Protein AF-A0A7K7WUM0-F1 (afdb_monomer)

InterPro domains:
  IPR027417 P-loop containing nucleoside triphosphate hydrolase [G3DSA:3.40.50.300] (1-84)
  IPR027417 P-loop containing nucleoside triphosphate hydrolase [SSF52540] (7-62)

Mean predicted aligned error: 13.41 Å

Organism: NCBI:txid2585813

Secondary structure (DSSP, 8-state):
----GGGGGSPPHHHHHTT-------TTT-TTHHHHHHHHHHHHHHHHHH--SHHHHHHHHHHHS--TT-SS-----------PPPP-

pLDDT: mean 78.94, std 17.33, range [37.88, 97.62]

Structure (mmCIF, N/CA/C/O backbone):
data_AF-A0A7K7WUM0-F1
#
_entry.id   AF-A0A7K7WUM0-F1
#
loop_
_atom_site.group_PDB
_atom_site.id
_atom_site.type_symbol
_atom_site.label_atom_id
_atom_site.label_alt_id
_atom_site.label_comp_id
_atom_site.label_asym_id
_atom_site.label_entity_id
_atom_site.label_seq_id
_atom_site.pdbx_PDB_ins_code
_atom_site.Cartn_x
_atom_site.Cartn_y
_atom_site.Cartn_z
_atom_site.occupancy
_atom_site.B_iso_or_equiv
_atom_site.auth_seq_id
_atom_site.auth_comp_id
_atom_site.auth_asym_id
_atom_site.auth_atom_id
_atom_site.pdbx_PDB_model_num
ATOM 1 N N . LEU A 1 1 ? 12.971 2.416 -22.802 1.00 54.56 1 LEU A N 1
ATOM 2 C CA . LEU A 1 1 ? 14.205 2.687 -22.026 1.00 54.56 1 LEU A CA 1
ATOM 3 C C . LEU A 1 1 ? 14.188 1.796 -20.790 1.00 54.56 1 LEU A C 1
ATOM 5 O O . LEU A 1 1 ? 13.106 1.645 -20.232 1.00 54.56 1 LEU A O 1
ATOM 9 N N . PRO A 1 2 ? 15.314 1.186 -20.386 1.00 63.53 2 PRO A N 1
ATOM 10 C CA . PRO A 1 2 ? 15.390 0.455 -19.125 1.00 63.53 2 PRO A CA 1
ATOM 11 C C . PRO A 1 2 ? 15.158 1.420 -17.958 1.00 63.53 2 PRO A C 1
ATOM 13 O O . PRO A 1 2 ? 15.629 2.557 -17.984 1.00 63.53 2 PRO A O 1
ATOM 16 N N . ALA A 1 3 ? 14.397 0.982 -16.960 1.00 68.44 3 ALA A N 1
ATOM 17 C CA . ALA A 1 3 ? 14.161 1.764 -15.756 1.00 68.44 3 ALA A CA 1
ATOM 18 C C . ALA A 1 3 ? 15.487 2.038 -15.021 1.00 68.44 3 ALA A C 1
ATOM 20 O O . ALA A 1 3 ? 16.332 1.148 -14.904 1.00 68.44 3 ALA A O 1
ATOM 21 N N . ASP A 1 4 ? 15.678 3.266 -14.526 1.00 75.62 4 ASP A N 1
ATOM 22 C CA . ASP A 1 4 ? 16.893 3.634 -13.795 1.00 75.62 4 ASP A CA 1
ATOM 23 C C . ASP A 1 4 ? 16.910 2.959 -12.417 1.00 75.62 4 ASP A C 1
ATOM 25 O O . ASP A 1 4 ? 16.258 3.398 -11.465 1.00 75.62 4 ASP A O 1
ATOM 29 N N . MET A 1 5 ? 17.692 1.887 -12.303 1.00 76.62 5 MET A N 1
ATOM 30 C CA . MET A 1 5 ? 17.847 1.131 -11.062 1.00 76.62 5 MET A CA 1
ATOM 31 C C . MET A 1 5 ? 18.464 1.961 -9.929 1.00 76.62 5 MET A C 1
ATOM 33 O O . MET A 1 5 ? 18.363 1.560 -8.776 1.00 76.62 5 MET A O 1
ATOM 37 N N . LYS A 1 6 ? 19.050 3.140 -10.183 1.00 78.88 6 L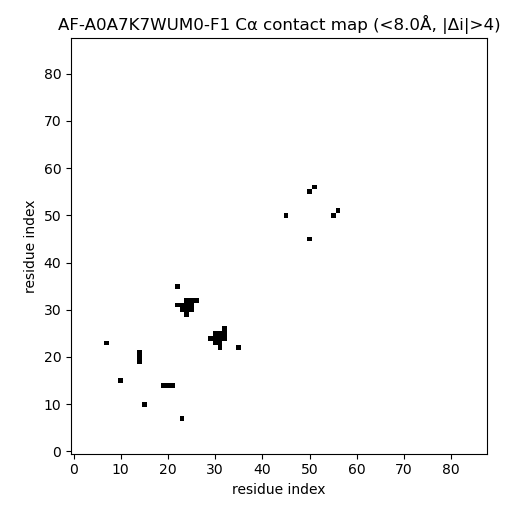YS A N 1
ATOM 38 C CA . LYS A 1 6 ? 19.514 4.030 -9.102 1.00 78.88 6 LYS A CA 1
ATOM 39 C C . LYS A 1 6 ? 18.365 4.547 -8.241 1.00 78.88 6 LYS A C 1
ATOM 41 O O . LYS A 1 6 ? 18.580 4.897 -7.083 1.00 78.88 6 LYS A O 1
ATOM 46 N N . VAL A 1 7 ? 17.144 4.587 -8.777 1.00 78.12 7 VAL A N 1
ATOM 47 C CA . VAL A 1 7 ? 15.954 5.007 -8.026 1.00 78.12 7 VAL A CA 1
ATOM 48 C C . VAL A 1 7 ? 15.632 4.028 -6.895 1.00 78.12 7 VAL A C 1
ATOM 50 O O . VAL A 1 7 ? 15.132 4.462 -5.863 1.00 78.12 7 VAL A O 1
ATOM 53 N N . THR A 1 8 ? 15.998 2.746 -7.015 1.00 78.25 8 THR A N 1
ATOM 54 C CA . THR A 1 8 ? 15.762 1.752 -5.950 1.00 78.25 8 THR A CA 1
ATOM 55 C C . THR A 1 8 ? 16.636 1.974 -4.715 1.00 78.25 8 THR A C 1
ATOM 57 O O . THR A 1 8 ? 16.315 1.476 -3.642 1.00 78.25 8 THR A O 1
ATOM 60 N N . GLN A 1 9 ? 17.717 2.750 -4.841 1.00 80.31 9 GLN A N 1
ATOM 61 C CA . GLN A 1 9 ? 18.616 3.094 -3.735 1.00 80.31 9 GLN A CA 1
ATOM 62 C C . GLN A 1 9 ? 18.196 4.380 -3.011 1.00 80.31 9 GLN A C 1
ATOM 64 O O . GLN A 1 9 ? 18.781 4.739 -1.989 1.00 80.31 9 GLN A O 1
ATOM 69 N N . LYS A 1 10 ? 17.206 5.109 -3.541 1.00 83.94 10 LYS A N 1
ATOM 70 C CA . LYS A 1 10 ? 16.713 6.341 -2.926 1.00 83.94 10 LYS A CA 1
ATOM 71 C C . LYS A 1 10 ? 15.663 6.016 -1.872 1.00 83.94 10 LYS A C 1
ATOM 73 O O . LYS A 1 10 ? 14.655 5.377 -2.153 1.00 83.94 10 LYS A O 1
ATOM 78 N N . SER A 1 11 ? 15.869 6.543 -0.671 1.00 84.38 11 SER A N 1
ATOM 79 C CA . SER A 1 11 ? 14.857 6.510 0.381 1.00 84.38 11 SER A CA 1
ATOM 80 C C . SER A 1 11 ? 13.808 7.588 0.136 1.00 84.38 11 SER A C 1
ATOM 82 O O . SER A 1 11 ? 14.122 8.778 0.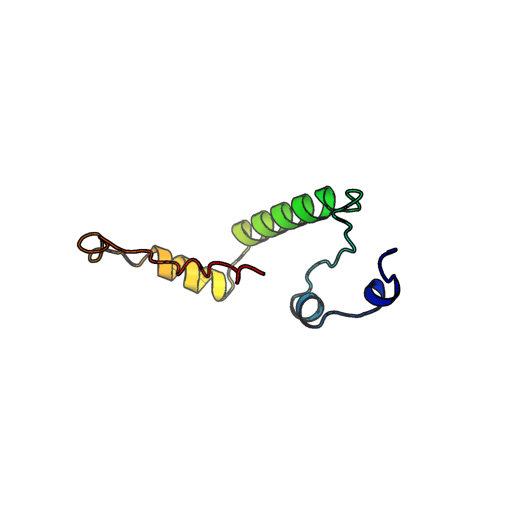091 1.00 84.38 11 SER A O 1
ATOM 84 N N . PHE A 1 12 ? 12.548 7.182 0.031 1.00 89.62 12 PHE A N 1
ATOM 85 C CA . PHE A 1 12 ? 11.424 8.105 -0.068 1.00 89.62 12 PHE A CA 1
ATOM 86 C C . PHE A 1 12 ? 10.953 8.484 1.334 1.00 89.62 12 PHE A C 1
ATOM 88 O O . PHE A 1 12 ? 10.517 7.630 2.106 1.00 89.62 12 PHE A O 1
ATOM 95 N N . ASN A 1 13 ? 11.043 9.776 1.669 1.00 91.88 13 ASN A N 1
ATOM 96 C CA . ASN A 1 13 ? 10.737 10.267 3.016 1.00 91.88 13 ASN A CA 1
ATOM 97 C C . ASN A 1 13 ? 9.317 9.917 3.474 1.00 91.88 13 ASN A C 1
ATOM 99 O O . ASN A 1 13 ? 9.136 9.619 4.647 1.00 91.88 13 ASN A O 1
ATOM 103 N N . PHE A 1 14 ? 8.335 9.916 2.566 1.00 92.12 14 PHE A N 1
ATOM 104 C CA . PHE A 1 14 ? 6.962 9.527 2.888 1.00 92.12 14 PHE A CA 1
ATOM 105 C C . PHE A 1 14 ? 6.890 8.069 3.358 1.00 92.12 14 PHE A C 1
ATOM 107 O O . PHE A 1 14 ? 6.542 7.817 4.508 1.00 92.12 14 PHE A O 1
ATOM 114 N N . ALA A 1 15 ? 7.324 7.122 2.520 1.00 90.88 15 ALA A N 1
ATOM 115 C CA . ALA A 1 15 ? 7.312 5.702 2.867 1.00 90.88 15 ALA A CA 1
ATOM 116 C C . ALA A 1 15 ? 8.112 5.422 4.148 1.00 90.88 15 ALA A C 1
ATOM 118 O O . ALA A 1 15 ? 7.643 4.711 5.030 1.00 90.88 15 ALA A O 1
ATOM 119 N N . ARG A 1 16 ? 9.274 6.069 4.313 1.00 90.88 16 ARG A N 1
ATOM 120 C CA . ARG A 1 16 ? 10.091 5.942 5.525 1.00 90.88 16 ARG A CA 1
ATOM 121 C C . ARG A 1 16 ? 9.398 6.491 6.774 1.00 90.88 16 ARG A C 1
ATOM 123 O O . ARG A 1 16 ? 9.473 5.862 7.818 1.00 90.88 16 ARG A O 1
ATOM 130 N N . LYS A 1 17 ? 8.767 7.666 6.697 1.00 93.00 17 LYS A N 1
ATOM 131 C CA . LYS A 1 17 ? 8.124 8.316 7.852 1.00 93.00 17 LYS A CA 1
ATOM 132 C C . LYS A 1 17 ? 6.938 7.506 8.374 1.00 93.00 17 LYS A C 1
ATOM 134 O O . LYS A 1 17 ? 6.711 7.489 9.577 1.00 93.00 17 LYS A O 1
ATOM 139 N N . PHE A 1 18 ? 6.212 6.852 7.474 1.00 88.38 18 PHE A N 1
ATOM 140 C CA . PHE A 1 18 ? 5.025 6.063 7.797 1.00 88.38 18 PHE A CA 1
ATOM 141 C C . PHE A 1 18 ? 5.298 4.552 7.842 1.00 88.38 18 PHE A C 1
ATOM 143 O O . PHE A 1 18 ? 4.356 3.772 7.909 1.00 88.38 18 PHE A O 1
ATOM 150 N N . ASN A 1 19 ? 6.572 4.132 7.803 1.00 88.81 19 ASN A N 1
ATOM 151 C CA . ASN A 1 19 ? 6.989 2.725 7.756 1.00 88.81 19 ASN A CA 1
ATOM 152 C C . ASN A 1 19 ? 6.237 1.892 6.700 1.00 88.81 19 ASN A C 1
ATOM 154 O O . ASN A 1 19 ? 5.939 0.718 6.912 1.00 88.81 19 ASN A O 1
ATOM 158 N N . LEU A 1 20 ? 5.932 2.502 5.553 1.00 90.88 20 LEU A N 1
ATOM 159 C CA . LEU A 1 20 ? 5.238 1.828 4.465 1.00 90.88 20 LEU A CA 1
ATOM 160 C C . LEU A 1 20 ? 6.225 0.980 3.658 1.00 90.88 20 LEU A C 1
ATOM 162 O O . LEU A 1 20 ? 7.320 1.459 3.332 1.00 90.88 20 LEU A O 1
ATOM 166 N N . PRO A 1 21 ? 5.840 -0.248 3.275 1.00 91.06 21 PRO A N 1
ATOM 167 C CA . PRO A 1 21 ? 6.614 -1.041 2.336 1.00 91.06 21 PRO A CA 1
ATOM 168 C C . PRO A 1 21 ? 6.804 -0.307 1.004 1.00 91.06 21 PRO A C 1
ATOM 170 O O . PRO A 1 21 ? 5.890 0.336 0.487 1.00 91.06 21 PRO A O 1
ATOM 173 N N . PHE A 1 22 ? 8.006 -0.406 0.441 1.00 89.44 22 PHE A N 1
ATOM 174 C CA . PHE A 1 22 ? 8.358 0.230 -0.823 1.00 89.44 22 PHE A CA 1
ATOM 175 C C . PHE A 1 22 ? 8.805 -0.824 -1.832 1.00 89.44 22 PHE A C 1
ATOM 177 O O . PHE A 1 22 ? 9.714 -1.609 -1.558 1.00 89.44 22 PHE A O 1
ATOM 184 N N . TYR A 1 23 ? 8.184 -0.819 -3.010 1.00 89.50 23 TYR A N 1
ATOM 185 C CA . TYR A 1 23 ? 8.430 -1.806 -4.055 1.00 89.50 23 TYR A CA 1
ATOM 186 C C . TYR A 1 23 ? 8.858 -1.122 -5.342 1.00 89.50 23 TYR A C 1
ATOM 188 O O . TYR A 1 23 ? 8.285 -0.117 -5.761 1.00 89.50 23 TYR A O 1
ATOM 196 N N . PHE A 1 24 ? 9.837 -1.719 -6.010 1.00 88.62 24 PHE A N 1
ATOM 197 C CA . PHE A 1 24 ? 10.113 -1.397 -7.397 1.00 88.62 24 PHE A CA 1
ATOM 198 C C . PHE A 1 24 ? 9.152 -2.180 -8.290 1.00 88.62 24 PHE A C 1
ATOM 200 O O . PHE A 1 24 ? 9.107 -3.410 -8.208 1.00 88.62 24 PHE A O 1
ATOM 207 N N . VAL A 1 25 ? 8.403 -1.472 -9.131 1.00 90.38 25 VAL A N 1
ATOM 208 C CA . VAL A 1 25 ? 7.405 -2.057 -10.028 1.00 90.38 25 VAL A CA 1
ATOM 209 C C . VAL A 1 25 ? 7.671 -1.654 -11.469 1.00 90.38 25 VAL A C 1
ATOM 211 O O . VAL A 1 25 ? 8.176 -0.565 -11.742 1.00 90.38 25 VAL A O 1
ATOM 214 N N . SER A 1 26 ? 7.285 -2.522 -12.395 1.00 89.44 26 SER A N 1
ATOM 215 C CA . SER A 1 26 ? 7.226 -2.197 -13.815 1.00 89.44 26 SER A CA 1
ATOM 216 C C . SER A 1 26 ? 5.864 -2.613 -14.351 1.00 89.44 26 SER A C 1
ATOM 218 O O . SER A 1 26 ? 5.516 -3.789 -14.389 1.00 89.44 26 SER A O 1
ATOM 220 N N . ALA A 1 27 ? 5.074 -1.622 -14.759 1.00 88.88 27 ALA A N 1
ATOM 221 C CA . ALA A 1 27 ? 3.763 -1.858 -15.357 1.00 88.88 27 ALA A CA 1
ATOM 222 C C . ALA A 1 27 ? 3.864 -2.478 -16.762 1.00 88.88 27 ALA A C 1
ATOM 224 O O . ALA A 1 27 ? 2.908 -3.087 -17.227 1.00 88.88 27 ALA A O 1
ATOM 225 N N . ALA A 1 28 ? 5.015 -2.331 -17.431 1.00 90.12 28 ALA A N 1
ATOM 226 C CA . ALA A 1 28 ? 5.221 -2.809 -18.796 1.00 90.12 28 ALA A CA 1
ATOM 227 C C . ALA A 1 28 ? 5.427 -4.329 -18.874 1.00 90.12 28 ALA A C 1
ATOM 229 O O . ALA A 1 28 ? 4.958 -4.957 -19.817 1.00 90.12 28 ALA A O 1
ATOM 230 N N . ASP A 1 29 ? 6.124 -4.912 -17.895 1.00 89.56 29 ASP A N 1
ATOM 231 C CA . ASP A 1 29 ? 6.402 -6.356 -17.828 1.00 89.56 29 ASP A CA 1
ATOM 232 C C . ASP A 1 29 ? 5.720 -7.054 -16.638 1.00 89.56 29 ASP A C 1
ATOM 234 O O . ASP A 1 29 ? 5.832 -8.267 -16.478 1.00 89.56 29 ASP A O 1
ATOM 238 N N . GLY A 1 30 ? 4.988 -6.303 -15.810 1.00 90.94 30 GLY A N 1
ATOM 239 C CA . GLY A 1 30 ? 4.237 -6.824 -14.670 1.00 90.94 30 GLY A CA 1
ATOM 240 C C . GLY A 1 30 ? 5.075 -7.078 -13.415 1.00 90.94 30 GLY A C 1
ATOM 241 O O . GLY A 1 30 ? 4.545 -7.610 -12.435 1.00 90.94 30 GLY A O 1
ATOM 242 N N . THR A 1 31 ? 6.355 -6.688 -13.394 1.00 92.19 31 THR A N 1
ATOM 243 C CA . THR A 1 31 ? 7.234 -6.901 -12.237 1.00 92.19 31 THR A CA 1
ATOM 244 C C . THR A 1 31 ? 6.628 -6.297 -10.970 1.00 92.19 31 THR A C 1
ATOM 246 O O . THR A 1 31 ? 6.388 -5.091 -10.897 1.00 92.19 31 THR A O 1
ATOM 249 N N . ASN A 1 32 ? 6.412 -7.145 -9.957 1.00 91.44 32 ASN A N 1
ATOM 250 C CA . ASN A 1 32 ? 5.919 -6.808 -8.614 1.00 91.44 32 ASN A CA 1
ATOM 251 C C . ASN A 1 32 ? 4.549 -6.110 -8.537 1.00 91.44 32 ASN A C 1
ATOM 253 O O . ASN A 1 32 ? 4.141 -5.736 -7.441 1.00 91.44 32 ASN A O 1
ATOM 257 N N . VAL A 1 33 ? 3.810 -5.971 -9.644 1.00 95.06 33 VAL A N 1
ATOM 258 C CA . VAL A 1 33 ? 2.510 -5.276 -9.654 1.00 95.06 33 VAL A CA 1
ATOM 259 C C . VAL A 1 33 ? 1.483 -6.035 -8.813 1.00 95.06 33 VAL A C 1
ATOM 261 O O . VAL A 1 33 ? 0.888 -5.467 -7.905 1.00 95.06 33 VAL A O 1
ATOM 264 N N . VAL A 1 34 ? 1.323 -7.340 -9.053 1.00 95.50 34 VAL A N 1
ATOM 265 C CA . VAL A 1 34 ? 0.358 -8.177 -8.313 1.00 95.50 34 VAL A CA 1
ATOM 266 C C . VAL A 1 34 ? 0.696 -8.229 -6.824 1.00 95.50 34 VAL A C 1
ATOM 268 O O . VAL A 1 34 ? -0.182 -8.069 -5.983 1.00 95.50 34 VAL A O 1
ATOM 271 N N . LYS A 1 35 ? 1.982 -8.396 -6.496 1.00 95.25 35 LYS A N 1
ATOM 272 C CA . LYS A 1 35 ? 2.449 -8.412 -5.108 1.00 95.25 35 LYS A CA 1
ATOM 273 C C . LYS A 1 35 ? 2.140 -7.095 -4.395 1.00 95.25 35 LYS A C 1
ATOM 275 O O . LYS A 1 35 ? 1.590 -7.125 -3.305 1.00 95.25 35 LYS A O 1
ATOM 280 N N . LEU A 1 36 ? 2.456 -5.959 -5.022 1.00 95.94 36 LEU A N 1
ATOM 281 C CA . LEU A 1 36 ? 2.184 -4.635 -4.462 1.00 95.94 36 LEU A CA 1
ATOM 282 C C . LEU A 1 36 ? 0.702 -4.476 -4.097 1.00 95.94 36 LEU A C 1
ATOM 284 O O . LEU A 1 36 ? 0.396 -4.012 -3.003 1.00 95.94 36 LEU A O 1
ATOM 288 N N . PHE A 1 37 ? -0.209 -4.876 -4.986 1.00 96.50 37 PHE A N 1
ATOM 289 C CA . PHE A 1 37 ? -1.641 -4.770 -4.714 1.00 96.50 37 PHE A CA 1
ATOM 290 C C . PHE A 1 37 ? -2.117 -5.730 -3.623 1.00 96.50 37 PHE A C 1
ATOM 292 O O . PHE A 1 37 ? -2.895 -5.311 -2.771 1.00 96.50 37 PHE A O 1
ATOM 299 N N . ASN A 1 38 ? -1.639 -6.976 -3.606 1.00 97.62 38 ASN A N 1
ATOM 300 C CA . ASN A 1 38 ? -1.985 -7.922 -2.544 1.00 97.62 38 ASN A CA 1
ATOM 301 C C . ASN A 1 38 ? -1.531 -7.406 -1.172 1.00 97.62 38 ASN A C 1
ATOM 303 O O . ASN A 1 38 ? -2.352 -7.287 -0.265 1.00 97.62 38 ASN A O 1
ATOM 307 N N . ASP A 1 39 ? -0.264 -7.000 -1.057 1.00 96.94 39 ASP A N 1
ATOM 308 C CA . ASP A 1 39 ? 0.301 -6.482 0.191 1.00 96.94 39 ASP A CA 1
ATOM 309 C C . ASP A 1 39 ? -0.436 -5.197 0.634 1.00 96.94 39 ASP A C 1
ATOM 311 O O . ASP A 1 39 ? -0.709 -5.004 1.819 1.00 96.94 39 ASP A O 1
ATOM 315 N N . ALA A 1 40 ? -0.825 -4.324 -0.306 1.00 96.38 40 ALA A N 1
ATOM 316 C CA . ALA A 1 40 ? -1.601 -3.118 -0.003 1.00 96.38 40 ALA A CA 1
ATOM 317 C C . ALA A 1 40 ? -3.009 -3.431 0.534 1.00 96.38 40 ALA A C 1
ATOM 319 O O . ALA A 1 40 ? -3.467 -2.774 1.470 1.00 96.38 40 ALA A O 1
ATOM 320 N N . ILE A 1 41 ? -3.693 -4.431 -0.031 1.00 97.31 41 ILE A N 1
ATOM 321 C CA . ILE A 1 41 ? -5.016 -4.870 0.439 1.00 97.31 41 ILE A CA 1
ATOM 322 C C . ILE A 1 41 ? -4.905 -5.482 1.836 1.00 97.31 41 ILE A C 1
ATOM 324 O O . ILE A 1 41 ? -5.700 -5.150 2.714 1.00 97.31 41 ILE A O 1
ATOM 328 N N . GLU A 1 42 ? -3.910 -6.338 2.067 1.00 96.50 42 GLU A N 1
ATOM 329 C CA . GLU A 1 42 ? -3.664 -6.942 3.379 1.00 96.50 42 GLU A CA 1
ATOM 330 C C . GLU A 1 42 ? -3.389 -5.877 4.446 1.00 96.50 42 GLU A C 1
ATOM 332 O O . GLU A 1 42 ? -3.983 -5.923 5.524 1.00 96.50 42 GLU A O 1
ATOM 337 N N . LEU A 1 43 ? -2.569 -4.869 4.130 1.00 94.50 43 LEU A N 1
ATOM 338 C CA . LEU A 1 43 ? -2.323 -3.730 5.018 1.00 94.50 43 LEU A CA 1
ATOM 339 C C . LEU A 1 43 ? -3.595 -2.929 5.302 1.00 94.50 43 LEU A C 1
ATOM 341 O O . LEU A 1 43 ? -3.817 -2.543 6.446 1.00 94.50 43 LEU A O 1
ATOM 345 N N . ALA A 1 44 ? -4.446 -2.701 4.299 1.00 93.31 44 ALA A N 1
ATOM 346 C CA . ALA A 1 44 ? -5.711 -1.995 4.487 1.00 93.31 44 ALA A CA 1
ATOM 347 C C . ALA A 1 44 ? -6.681 -2.775 5.391 1.00 93.31 44 ALA A C 1
ATOM 349 O O . ALA A 1 44 ? -7.344 -2.185 6.244 1.00 93.31 44 ALA A O 1
ATOM 350 N N . ILE A 1 45 ? -6.744 -4.103 5.245 1.00 95.19 45 ILE A N 1
ATOM 351 C CA . ILE A 1 45 ? -7.536 -4.975 6.125 1.00 95.19 45 ILE A CA 1
ATOM 352 C C . ILE A 1 45 ? -6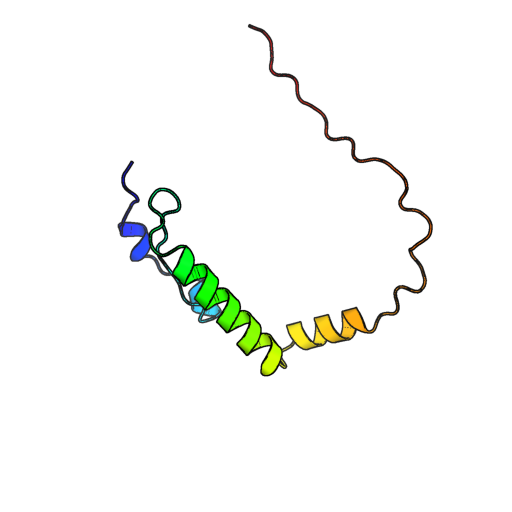.974 -4.942 7.550 1.00 95.19 45 ILE A C 1
ATOM 354 O O . ILE A 1 45 ? -7.737 -4.770 8.501 1.00 95.19 45 ILE A O 1
ATOM 358 N N . ALA A 1 46 ? -5.654 -5.078 7.699 1.00 92.94 46 ALA A N 1
ATOM 359 C CA . ALA A 1 46 ? -4.982 -5.038 8.993 1.00 92.94 46 ALA A CA 1
ATOM 360 C C . ALA A 1 46 ? -5.174 -3.689 9.693 1.00 92.94 46 ALA A C 1
ATOM 362 O O . ALA A 1 46 ? -5.409 -3.670 10.900 1.00 92.94 46 ALA A O 1
ATOM 363 N N . TYR A 1 47 ? -5.132 -2.587 8.939 1.00 91.69 47 TYR A N 1
ATOM 364 C CA . TYR A 1 47 ? -5.491 -1.262 9.426 1.00 91.69 47 TYR A CA 1
ATOM 365 C C . TYR A 1 47 ? -6.938 -1.281 9.917 1.00 91.69 47 TYR A C 1
ATOM 367 O O . TYR A 1 47 ? -7.151 -1.254 11.118 1.00 91.69 47 TYR A O 1
ATOM 375 N N . LYS A 1 48 ? -7.923 -1.530 9.047 1.00 89.81 48 LYS A N 1
ATOM 376 C CA . LYS A 1 48 ? -9.353 -1.530 9.410 1.00 89.81 48 LYS A CA 1
ATOM 377 C C . LYS A 1 48 ? -9.703 -2.350 10.666 1.00 89.81 48 LYS A C 1
ATOM 379 O O . LYS A 1 48 ? -10.648 -2.013 11.369 1.00 89.81 48 LYS A O 1
ATOM 384 N N . GLN A 1 49 ? -9.007 -3.458 10.920 1.00 90.06 49 GLN A N 1
ATOM 385 C CA . GLN A 1 49 ? -9.270 -4.333 12.069 1.00 90.06 49 GLN A CA 1
ATOM 386 C C . GLN A 1 49 ? -8.627 -3.868 13.381 1.00 90.06 49 GLN A C 1
ATOM 388 O O . GLN A 1 49 ? -9.134 -4.208 14.447 1.00 90.06 49 GLN A O 1
ATOM 393 N N . ASN A 1 50 ? -7.509 -3.145 13.316 1.00 87.88 50 ASN A N 1
ATOM 394 C CA . ASN A 1 50 ? -6.675 -2.832 14.482 1.00 87.88 50 ASN A CA 1
ATOM 395 C C . ASN A 1 50 ? -6.435 -1.329 14.661 1.00 87.88 50 ASN A C 1
ATOM 397 O O . ASN A 1 50 ? -5.631 -0.934 15.508 1.00 87.88 50 ASN A O 1
ATOM 401 N N . SER A 1 51 ? -7.068 -0.500 13.837 1.00 83.00 51 SER A N 1
ATOM 402 C CA . SER A 1 51 ? -6.810 0.924 13.783 1.00 83.00 51 SER A CA 1
ATOM 403 C C . SER A 1 51 ? -7.658 1.677 14.816 1.00 83.00 51 SER A C 1
ATOM 405 O O . SER A 1 51 ? -8.787 1.317 15.160 1.00 83.00 51 SER A O 1
ATOM 407 N N . GLY A 1 52 ? -7.029 2.676 15.417 1.00 83.06 52 GLY A N 1
ATOM 408 C CA . GLY A 1 52 ? -7.586 3.558 16.436 1.00 83.06 52 GLY A CA 1
ATOM 409 C C . GLY A 1 52 ? -6.792 4.855 16.471 1.00 83.06 52 GLY A C 1
ATOM 410 O O . GLY A 1 52 ? -6.601 5.441 17.536 1.00 83.06 52 GLY A O 1
ATOM 411 N N . ASP A 1 53 ? -6.236 5.235 15.321 1.00 88.00 53 ASP A N 1
ATOM 412 C CA . ASP A 1 53 ? -5.492 6.471 15.184 1.00 88.00 53 ASP A CA 1
ATOM 413 C C . ASP A 1 53 ? -6.446 7.647 14.930 1.00 88.00 53 ASP A C 1
ATOM 415 O O . ASP A 1 53 ? -7.664 7.499 14.809 1.00 88.00 53 ASP A O 1
ATOM 419 N N . PHE A 1 54 ? -5.883 8.852 14.888 1.00 90.62 54 PHE A N 1
ATOM 420 C CA . PHE A 1 54 ? -6.661 10.067 14.669 1.00 90.62 54 PHE A CA 1
ATOM 421 C C . PHE A 1 54 ? -7.450 10.039 13.349 1.00 90.62 54 PHE A C 1
ATOM 423 O O . PHE A 1 54 ? -8.558 10.564 13.292 1.00 90.62 54 PHE A O 1
ATOM 430 N N . MET A 1 55 ? -6.904 9.437 12.287 1.00 88.50 55 MET A N 1
ATOM 431 C CA . MET A 1 55 ? -7.588 9.394 10.995 1.00 88.50 55 MET A CA 1
ATOM 432 C C . MET A 1 55 ? -8.799 8.465 11.054 1.00 88.50 55 MET A C 1
ATOM 434 O O . MET A 1 55 ? -9.846 8.829 10.522 1.00 88.50 55 MET A O 1
ATOM 438 N N . ASP A 1 56 ? -8.707 7.327 11.746 1.00 89.62 56 ASP A N 1
ATOM 439 C CA . ASP A 1 56 ? -9.874 6.470 11.993 1.00 89.62 56 ASP A CA 1
ATOM 440 C C . ASP A 1 56 ? -10.953 7.181 12.798 1.00 89.62 56 ASP A C 1
ATOM 442 O O . ASP A 1 56 ? -12.141 7.019 12.529 1.00 89.62 56 ASP A O 1
ATOM 446 N N . GLU A 1 57 ? -10.550 7.950 13.811 1.00 90.19 57 GLU A N 1
ATOM 447 C CA . GLU A 1 57 ? -11.478 8.713 14.639 1.00 90.19 57 GLU A CA 1
ATOM 448 C C . GLU A 1 57 ? -12.215 9.769 13.821 1.00 90.19 5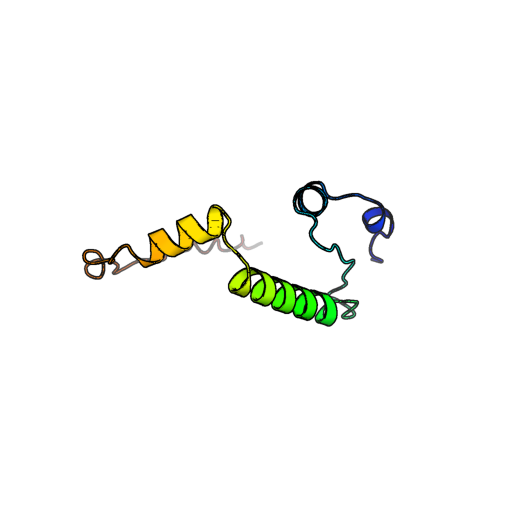7 GLU A C 1
ATOM 450 O O . GLU A 1 57 ? -13.443 9.810 13.869 1.00 90.19 57 GLU A O 1
ATOM 455 N N . VAL A 1 58 ? -11.489 10.532 13.002 1.00 90.81 58 VAL A N 1
ATOM 456 C CA . VAL A 1 58 ? -12.078 11.496 12.067 1.00 90.81 58 VAL A CA 1
ATOM 457 C C . VAL A 1 58 ? -13.024 10.802 11.091 1.00 90.81 58 VAL A C 1
ATOM 459 O O . VAL A 1 58 ? -14.137 11.274 10.901 1.00 90.81 58 VAL A O 1
ATOM 462 N N . MET A 1 59 ? -12.628 9.682 10.479 1.00 88.38 59 MET A N 1
ATOM 463 C CA . MET A 1 59 ? -13.483 8.961 9.525 1.00 88.38 59 MET A CA 1
ATOM 464 C C . MET A 1 59 ? -14.757 8.425 10.185 1.00 88.38 59 MET A C 1
ATOM 466 O O . MET A 1 59 ? -15.845 8.587 9.637 1.00 88.38 59 MET A O 1
ATOM 470 N N . ARG A 1 60 ? -14.645 7.859 11.390 1.00 88.19 60 ARG A N 1
ATOM 471 C CA . ARG A 1 60 ? -15.790 7.407 12.191 1.00 88.19 60 ARG A CA 1
ATOM 472 C C . ARG A 1 60 ? -16.714 8.564 12.573 1.00 88.19 60 ARG A C 1
ATOM 474 O O . ARG A 1 60 ? -17.931 8.406 12.554 1.00 88.19 60 ARG A O 1
ATOM 481 N N . GLU A 1 61 ? -16.156 9.720 12.922 1.00 88.81 61 GLU A N 1
ATOM 482 C CA . GLU A 1 61 ? -16.943 10.920 13.205 1.00 88.81 61 GLU A CA 1
ATOM 483 C C . GLU A 1 61 ? -17.649 11.412 11.932 1.00 88.81 61 GLU A C 1
ATOM 485 O O . GLU A 1 61 ? -18.852 11.651 11.972 1.00 88.81 61 GLU A O 1
ATOM 490 N N . LEU A 1 62 ? -16.952 11.453 10.788 1.00 89.62 62 LEU A N 1
ATOM 491 C CA . LEU A 1 62 ? -17.498 11.802 9.468 1.00 89.62 62 LEU A CA 1
ATOM 492 C C . LEU A 1 62 ? -18.683 10.916 9.053 1.00 89.62 62 LEU A C 1
ATOM 494 O O . LEU A 1 62 ? -19.667 11.433 8.530 1.00 89.62 62 LEU A O 1
ATOM 498 N N . GLU A 1 63 ? -18.623 9.611 9.326 1.00 84.62 63 GLU A N 1
ATOM 499 C CA . GLU A 1 63 ? -19.736 8.673 9.105 1.00 84.62 63 GLU A CA 1
ATOM 500 C C . GLU A 1 63 ? -20.952 8.963 9.996 1.00 84.62 63 GLU A C 1
ATOM 502 O O . GLU A 1 63 ? -22.085 8.694 9.601 1.00 84.62 63 GLU A O 1
ATOM 507 N N . SER A 1 64 ? -20.731 9.513 11.193 1.00 79.62 64 SER A N 1
ATOM 508 C CA . SER A 1 64 ? -21.794 9.842 12.148 1.00 79.62 64 SER A CA 1
ATOM 509 C C . SER A 1 64 ? -22.514 11.158 11.848 1.00 79.62 64 SER A C 1
ATOM 511 O O . SER A 1 64 ? -23.599 11.395 12.388 1.00 79.62 64 SER A O 1
ATOM 513 N N . PHE A 1 65 ? -21.953 12.011 10.982 1.00 83.94 65 PHE A N 1
ATOM 514 C CA . PHE A 1 65 ? -22.693 13.160 10.475 1.00 83.94 65 PHE A CA 1
ATOM 515 C C . PHE A 1 65 ? -23.769 12.651 9.525 1.00 83.94 65 PHE A C 1
ATOM 517 O O . PHE A 1 65 ? -23.544 12.440 8.334 1.00 83.94 65 PHE A O 1
ATOM 524 N N . ASP A 1 66 ? -24.973 12.502 10.061 1.00 67.44 66 ASP A N 1
ATOM 525 C CA . ASP A 1 66 ? -26.184 12.433 9.268 1.00 67.44 66 ASP A CA 1
ATOM 526 C C . ASP A 1 66 ? -26.181 13.610 8.277 1.00 67.44 66 ASP A C 1
ATOM 528 O O . ASP A 1 66 ? -26.401 14.768 8.645 1.00 67.44 66 ASP A O 1
ATOM 532 N N . LEU A 1 67 ? -25.942 13.318 6.994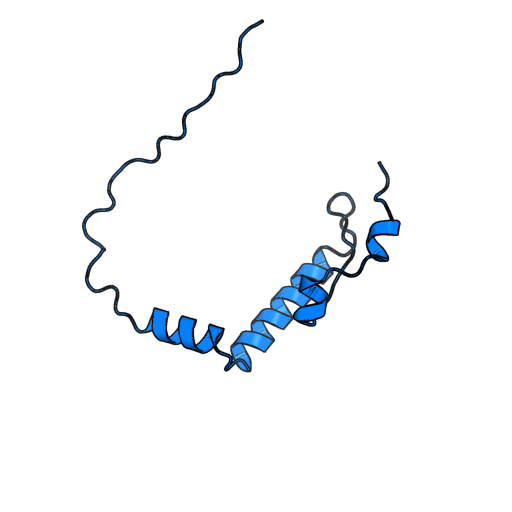 1.00 59.94 67 LEU A N 1
ATOM 533 C CA . LEU A 1 67 ? -26.056 14.249 5.865 1.00 59.94 67 LEU A CA 1
ATOM 534 C C . LEU A 1 67 ? -27.528 14.634 5.616 1.00 59.94 67 LEU A C 1
ATOM 536 O O . LEU A 1 67 ? -27.988 14.684 4.477 1.00 59.94 67 LEU A O 1
ATOM 540 N N . GLN A 1 68 ? -28.293 14.934 6.666 1.00 54.88 68 GLN A N 1
ATOM 541 C CA . GLN A 1 68 ? -29.713 1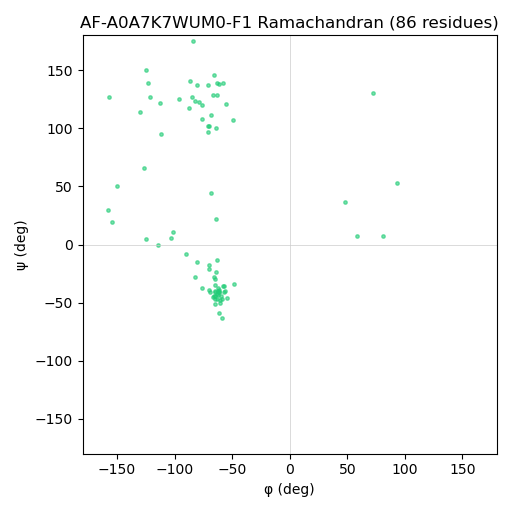5.292 6.650 1.00 54.88 68 GLN A CA 1
ATOM 542 C C . GLN A 1 68 ? -30.015 16.617 5.912 1.00 54.88 68 GLN A C 1
ATOM 544 O O . GLN A 1 68 ? -31.046 17.237 6.160 1.00 54.88 68 GLN A O 1
ATOM 549 N N . LYS A 1 69 ? -29.152 17.108 5.006 1.00 56.44 69 LYS A N 1
ATOM 550 C CA . LYS A 1 69 ? -29.372 18.409 4.355 1.00 56.44 69 LYS A CA 1
ATOM 551 C C . LYS A 1 69 ? -28.765 18.667 2.972 1.00 56.44 69 LYS A C 1
ATOM 553 O O . LYS A 1 69 ? -28.652 19.836 2.609 1.00 56.44 69 LYS A O 1
ATOM 558 N N . LYS A 1 70 ? -28.384 17.657 2.175 1.00 52.53 70 LYS A N 1
ATOM 559 C CA . LYS A 1 70 ? -27.946 17.937 0.788 1.00 52.53 70 LYS A CA 1
ATOM 560 C C . LYS A 1 70 ? -28.211 16.827 -0.234 1.00 52.53 70 LYS A C 1
ATOM 562 O O . LYS A 1 70 ? -27.316 16.431 -0.969 1.00 52.53 70 LYS A O 1
ATOM 567 N N . SER A 1 71 ? -29.445 16.330 -0.290 1.00 50.72 71 SER A N 1
ATOM 568 C CA . SER A 1 71 ? -29.950 15.576 -1.452 1.00 50.72 71 SER A CA 1
ATOM 569 C C . SER A 1 71 ? -30.892 16.398 -2.338 1.00 50.72 71 SER A C 1
ATOM 571 O O . SER A 1 71 ? -31.446 15.870 -3.295 1.00 50.72 71 SER A O 1
ATOM 573 N N . GLU A 1 72 ? -31.062 17.686 -2.049 1.00 49.66 72 GLU A N 1
ATOM 574 C CA . GLU A 1 72 ? -31.736 18.626 -2.938 1.00 49.66 72 GLU A CA 1
ATOM 575 C C . GLU A 1 72 ? -30.672 19.620 -3.427 1.00 49.66 72 GLU A C 1
ATOM 577 O O . GLU A 1 72 ? -30.011 20.263 -2.613 1.00 49.66 72 GLU A O 1
ATOM 582 N N . ASP A 1 73 ? -30.494 19.697 -4.749 1.00 48.34 73 ASP A N 1
ATOM 583 C CA . ASP A 1 73 ? -29.702 20.698 -5.487 1.00 48.34 73 ASP A CA 1
ATOM 584 C C . ASP A 1 73 ? -28.225 20.385 -5.835 1.00 48.34 73 ASP A C 1
ATOM 586 O O . ASP A 1 73 ? -27.314 21.179 -5.607 1.00 48.34 73 ASP A O 1
ATOM 590 N N . PHE A 1 74 ? -27.978 19.235 -6.472 1.00 45.00 74 PHE A N 1
ATOM 591 C CA . PHE A 1 74 ? -26.843 19.096 -7.402 1.00 45.00 74 PHE A CA 1
ATOM 592 C C . PHE A 1 74 ? -27.332 18.569 -8.756 1.00 45.00 74 PHE A C 1
ATOM 594 O O . PHE A 1 74 ? -27.025 17.452 -9.168 1.00 45.00 74 PHE A O 1
ATOM 601 N N . SER A 1 75 ? -28.131 19.382 -9.443 1.00 48.81 75 SER A N 1
ATOM 602 C CA . SER A 1 75 ? -28.325 19.280 -10.887 1.00 48.81 75 SER A CA 1
ATOM 603 C C . SER A 1 75 ? -27.392 20.266 -11.594 1.00 48.81 75 SER A C 1
ATOM 605 O O . SER A 1 75 ? -27.483 21.458 -11.322 1.00 48.81 75 SER A O 1
ATOM 607 N N . GLU A 1 76 ? -26.586 19.742 -12.531 1.00 47.47 76 GLU A N 1
ATOM 608 C CA . GLU A 1 76 ? -25.951 20.451 -13.665 1.00 47.47 76 GLU A CA 1
ATOM 609 C C . GLU A 1 76 ? -24.786 21.409 -13.285 1.00 47.47 76 GLU A C 1
ATOM 611 O O . GLU A 1 76 ? -24.889 22.205 -12.367 1.00 47.47 76 GLU A O 1
ATOM 616 N N . THR A 1 77 ? -23.588 21.420 -13.878 1.00 39.56 77 THR A N 1
ATOM 617 C CA . THR A 1 77 ? -23.075 21.016 -15.196 1.00 39.56 77 THR A CA 1
ATOM 618 C C . THR A 1 77 ? -21.563 20.735 -15.097 1.00 39.56 77 THR A C 1
ATOM 620 O O . THR A 1 77 ? -20.803 21.623 -14.709 1.00 39.56 77 THR A O 1
ATOM 623 N N . GLU A 1 78 ? -21.099 19.563 -15.532 1.00 44.12 78 GLU A N 1
ATOM 624 C CA . GLU A 1 78 ? -19.699 19.370 -15.939 1.00 44.12 78 GLU A CA 1
ATOM 625 C C . GLU A 1 78 ? -19.531 20.006 -17.330 1.00 44.12 78 GLU A C 1
ATOM 627 O O . GLU A 1 78 ? -20.058 19.493 -18.317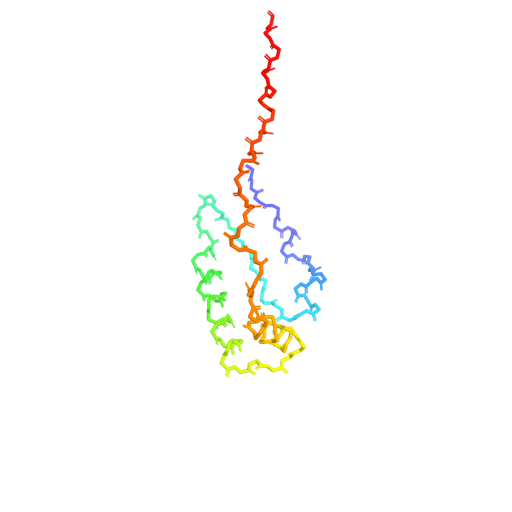 1.00 44.12 78 GLU A O 1
ATOM 632 N N . ASN A 1 79 ? -18.836 21.140 -17.429 1.00 42.41 79 ASN A N 1
ATOM 633 C CA . ASN A 1 79 ? -18.329 21.640 -18.707 1.00 42.41 79 ASN A CA 1
ATOM 634 C C . ASN A 1 79 ? -16.801 21.548 -18.668 1.00 42.41 79 ASN A C 1
ATOM 636 O O . ASN A 1 79 ? -16.128 22.425 -18.130 1.00 42.41 79 ASN A O 1
ATOM 640 N N . CYS A 1 80 ? -16.257 20.450 -19.195 1.00 37.88 80 CYS A N 1
ATOM 641 C CA . CYS A 1 80 ? -14.851 20.388 -19.572 1.00 37.88 80 CYS A CA 1
ATOM 642 C C . CYS A 1 80 ? -14.686 21.163 -20.888 1.00 37.88 80 CYS A C 1
ATOM 644 O O . CYS A 1 80 ? -15.306 20.770 -21.879 1.00 37.88 80 CYS A O 1
ATOM 646 N N . PRO A 1 81 ? -13.865 22.224 -20.959 1.00 47.09 81 PRO A N 1
ATOM 647 C CA . PRO A 1 81 ? -13.553 22.826 -22.244 1.00 47.09 81 PRO A CA 1
ATOM 648 C C . PRO A 1 81 ? -12.690 21.854 -23.062 1.00 47.09 81 PRO A C 1
ATOM 650 O O . PRO A 1 81 ? -11.538 21.587 -22.722 1.00 47.09 81 PRO A O 1
ATOM 653 N N . GLU A 1 82 ? -13.256 21.316 -24.145 1.00 56.00 82 GLU A N 1
ATOM 654 C CA . GLU A 1 82 ? -12.494 20.678 -25.220 1.00 56.00 82 GLU A CA 1
ATOM 655 C C . GLU A 1 82 ? -11.612 21.740 -25.896 1.00 56.00 82 GLU A C 1
ATOM 657 O O . GLU A 1 82 ? -12.069 22.516 -26.740 1.00 56.00 82 GLU A O 1
ATOM 662 N N . GLU A 1 83 ? -10.325 21.784 -25.548 1.00 55.22 83 GLU A N 1
ATOM 663 C CA . GLU A 1 83 ? -9.334 22.476 -26.370 1.00 55.22 83 GLU A CA 1
ATOM 664 C C . GLU A 1 83 ? -9.116 21.681 -27.664 1.00 55.22 83 GLU A C 1
ATOM 666 O O . GLU A 1 83 ? -8.435 20.655 -27.702 1.00 55.22 83 GLU A O 1
ATOM 671 N N . LYS A 1 84 ? -9.722 22.153 -28.755 1.00 63.44 84 LYS A N 1
ATOM 672 C CA . LYS A 1 84 ? -9.463 21.631 -30.099 1.00 63.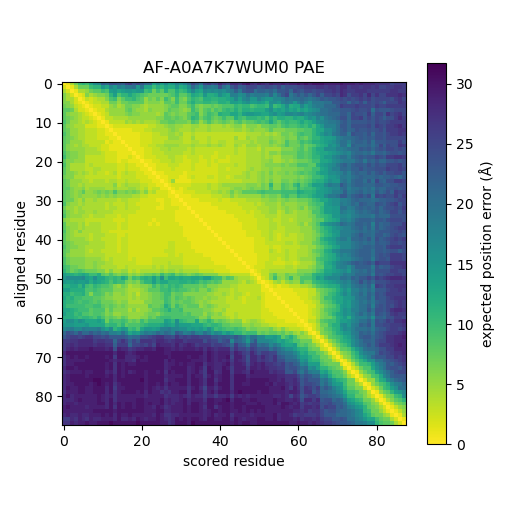44 84 LYS A CA 1
ATOM 673 C C . LYS A 1 84 ? -8.015 21.965 -30.503 1.00 63.44 84 LYS A C 1
ATOM 675 O O . LYS A 1 84 ? -7.643 23.138 -30.437 1.00 63.44 84 LYS A O 1
ATOM 680 N N . PRO A 1 85 ? -7.201 20.999 -30.969 1.00 66.81 85 PRO A N 1
ATOM 681 C CA . PRO A 1 85 ? -5.836 21.292 -31.399 1.00 66.81 85 PRO A CA 1
ATOM 682 C C . PRO A 1 85 ? -5.832 22.190 -32.651 1.00 66.81 85 PRO A C 1
ATOM 684 O O . PRO A 1 85 ? -6.715 22.047 -33.509 1.00 66.81 85 PRO A O 1
ATOM 687 N N . PRO A 1 86 ? -4.851 23.105 -32.793 1.00 61.41 86 PRO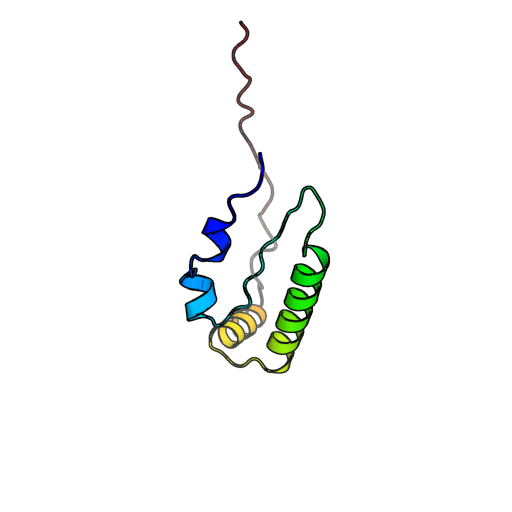 A N 1
ATOM 688 C CA . PRO A 1 86 ? -4.753 23.963 -33.965 1.00 61.41 86 PRO A CA 1
ATOM 689 C C . PRO A 1 86 ? -4.523 23.109 -35.216 1.00 61.41 86 PRO A C 1
ATOM 691 O O . PRO A 1 86 ? -3.649 22.242 -35.251 1.00 61.41 86 PRO A O 1
ATOM 694 N N . SER A 1 87 ? -5.346 23.341 -36.236 1.00 66.25 87 SER A N 1
ATOM 695 C CA . SER A 1 87 ? -5.145 22.763 -37.566 1.00 66.25 87 SER A CA 1
ATOM 696 C C . SER A 1 87 ? -3.932 23.427 -38.226 1.00 66.25 87 SER A C 1
ATOM 698 O O . SER A 1 87 ? -3.760 24.638 -38.086 1.00 66.25 87 SER A O 1
ATOM 700 N N . ALA A 1 88 ? -3.098 22.605 -38.869 1.00 59.25 88 ALA A N 1
ATOM 701 C CA . ALA A 1 88 ? -1.872 22.992 -39.571 1.00 59.25 88 ALA A CA 1
ATOM 702 C C . ALA A 1 88 ? -2.108 23.967 -40.734 1.00 59.25 88 ALA A C 1
ATOM 704 O O . ALA A 1 88 ? -3.197 23.895 -41.352 1.00 59.25 88 ALA A O 1
#

Solvent-accessible surface area (backbone atoms only — not comparable to full-atom values): 6056 Å² total; per-residue (Å²): 132,84,80,69,67,70,60,78,74,56,84,52,67,66,41,64,75,68,72,46,90,83,80,82,66,36,88,88,82,49,43,53,49,67,58,52,52,52,55,50,50,52,50,52,52,53,38,75,76,70,63,79,48,72,67,54,51,50,51,56,51,58,70,66,55,75,75,87,81,69,90,75,85,88,76,88,79,94,79,79,83,81,81,75,76,84,80,132

Sequence (88 aa):
LPADMKVTQKSFNFARKFNLPFYFVSAADGTNVVKLFNDAIELAIAYKQNSGDFMDEVMRELESFDLQKKSEDFSETENCPEEKPPSA

Radius of gyration: 21.54 Å; Cα contacts (8 Å, |Δi|>4): 20; chains: 1; bounding box: 51×32×56 Å

Foldseek 3Di:
DDDDCVVVVDDDPVCVVVVNDDDDADPVVGPCVVVVVVVVVVVVVVCVVPPDDPVVVVVVVVVVPPPVDPPPDDDDDDDDDPPDDDDD